Protein AF-A0A699RZD0-F1 (afdb_monomer_lite)

Foldseek 3Di:
DDDDDDDDDDPPPPPDDPPPCDLVNVLVQLVVLVQAADADDPDPVVVVVNVVSLVVSCVVSVPDPVCSVVNNLVRYDHPRVVVVVVVVVD

Organism: Tanacetum cinerariifolium (NCBI:txid118510)

Structure (mmCIF, N/CA/C/O backbone):
data_AF-A0A699RZD0-F1
#
_entry.id   AF-A0A699RZD0-F1
#
loop_
_atom_site.group_PDB
_atom_site.id
_atom_site.type_symbol
_atom_site.label_atom_id
_atom_site.label_alt_id
_atom_site.label_comp_id
_atom_site.label_asym_id
_atom_site.label_entity_id
_atom_site.label_seq_id
_atom_site.pdbx_PDB_ins_code
_atom_site.Cartn_x
_atom_site.Cartn_y
_atom_site.Cartn_z
_atom_site.occupancy
_atom_site.B_iso_or_equiv
_atom_site.auth_seq_id
_atom_site.auth_comp_id
_atom_site.auth_asym_id
_atom_site.auth_atom_id
_atom_site.pdbx_PDB_model_num
ATOM 1 N N . ILE A 1 1 ? -56.794 27.977 22.606 1.00 42.12 1 ILE A N 1
ATOM 2 C CA . ILE A 1 1 ? -56.404 27.340 23.887 1.00 42.12 1 ILE A CA 1
ATOM 3 C C . ILE A 1 1 ? -55.665 26.080 23.453 1.00 42.12 1 ILE A C 1
ATOM 5 O O . ILE A 1 1 ? -56.299 25.261 22.807 1.00 42.12 1 ILE A O 1
ATOM 9 N N . ARG A 1 2 ? -54.328 26.136 23.309 1.00 52.44 2 ARG A N 1
ATOM 10 C CA . ARG A 1 2 ? -53.312 25.792 24.339 1.00 52.44 2 ARG A CA 1
ATOM 11 C C . ARG A 1 2 ? -53.608 24.378 24.879 1.00 52.44 2 ARG A C 1
ATOM 13 O O . ARG A 1 2 ? -54.754 24.080 25.161 1.00 52.44 2 ARG A O 1
ATOM 20 N N . GLU A 1 3 ? -52.654 23.462 24.945 1.00 48.12 3 GL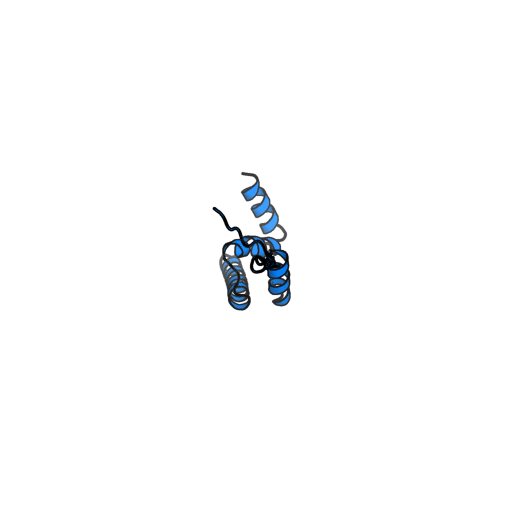U A N 1
ATOM 21 C CA . GLU A 1 3 ? -51.450 23.620 25.757 1.00 48.12 3 GLU A CA 1
ATOM 22 C C . GLU A 1 3 ? -50.236 22.882 25.179 1.00 48.12 3 GLU A C 1
ATOM 24 O O . GLU A 1 3 ? -50.308 21.728 24.762 1.00 48.12 3 GLU A O 1
ATOM 29 N N . GLU A 1 4 ? -49.114 23.599 25.191 1.00 51.47 4 GLU A N 1
ATOM 30 C CA . GLU A 1 4 ? -47.774 23.038 25.255 1.00 51.47 4 GLU A CA 1
ATOM 31 C C . GLU A 1 4 ? -47.595 22.351 26.613 1.00 51.47 4 GLU A C 1
ATOM 33 O O . GLU A 1 4 ? -47.876 22.957 27.647 1.00 51.47 4 GLU A O 1
ATOM 38 N N . PHE A 1 5 ? -47.062 21.131 26.612 1.00 44.50 5 PHE A N 1
ATOM 39 C CA . PHE A 1 5 ? -46.354 20.591 27.767 1.00 44.50 5 PHE A CA 1
ATOM 40 C C . PHE A 1 5 ? -44.885 20.465 27.395 1.00 44.50 5 PHE A C 1
ATOM 42 O O . PHE A 1 5 ? -44.432 19.491 26.796 1.00 44.50 5 PHE A O 1
ATOM 49 N N . ASP A 1 6 ? -44.164 21.520 27.741 1.00 52.97 6 ASP A N 1
ATOM 50 C CA . ASP A 1 6 ? -42.721 21.543 27.840 1.00 52.97 6 ASP A CA 1
ATOM 51 C C . ASP A 1 6 ? -42.343 20.825 29.145 1.00 52.97 6 ASP A C 1
ATOM 53 O O . ASP A 1 6 ? -42.672 21.283 30.240 1.00 52.97 6 ASP A O 1
ATOM 57 N N . THR A 1 7 ? -41.733 19.643 29.058 1.00 49.72 7 THR A N 1
ATOM 58 C CA . THR A 1 7 ? -40.888 19.095 30.131 1.00 49.72 7 THR A CA 1
ATOM 59 C C . THR A 1 7 ? -39.993 17.986 29.587 1.00 49.72 7 THR A C 1
ATOM 61 O O . THR A 1 7 ? -40.361 16.822 29.488 1.00 49.72 7 THR A O 1
ATOM 64 N N . GLY A 1 8 ? -38.765 18.389 29.263 1.00 50.91 8 GLY A N 1
ATOM 65 C CA . GLY A 1 8 ? -37.561 17.698 29.710 1.00 50.91 8 GLY A CA 1
ATOM 66 C C . GLY A 1 8 ? -37.365 16.255 29.261 1.00 50.91 8 GLY A C 1
ATOM 67 O O . GLY A 1 8 ? -37.695 15.325 29.985 1.00 50.91 8 GLY A O 1
ATOM 68 N N . SER A 1 9 ? -36.622 16.079 28.171 1.00 48.50 9 SER A N 1
ATOM 69 C CA . SER A 1 9 ? -35.505 15.126 28.132 1.00 48.50 9 SER A CA 1
ATOM 70 C C . SER A 1 9 ? -34.681 15.369 26.881 1.00 48.50 9 SER A C 1
ATOM 72 O O . SER A 1 9 ? -35.023 14.931 25.789 1.00 48.50 9 SER A O 1
ATOM 74 N N . ARG A 1 10 ? -33.565 16.085 27.044 1.00 50.97 10 ARG A N 1
ATOM 75 C CA . ARG A 1 10 ? -32.492 16.105 26.052 1.00 50.97 10 ARG A CA 1
ATOM 76 C C . ARG A 1 10 ? -31.996 14.663 25.935 1.00 50.97 10 ARG A C 1
ATOM 78 O O . ARG A 1 10 ? -31.430 14.174 26.916 1.00 50.97 10 ARG A O 1
ATOM 85 N N . PRO A 1 11 ? -32.107 13.978 24.786 1.00 52.31 11 PRO A N 1
ATOM 86 C CA . PRO A 1 11 ? -31.208 12.877 24.559 1.00 52.31 11 PRO A CA 1
ATOM 87 C C . PRO A 1 11 ? -29.847 13.549 24.396 1.00 52.31 11 PRO A C 1
ATOM 89 O O . PRO A 1 11 ? -29.539 14.136 23.359 1.00 52.31 11 PRO A O 1
ATOM 92 N N . SER A 1 12 ? -29.006 13.462 25.425 1.00 58.38 12 SER A N 1
ATOM 93 C CA . SER A 1 12 ? -27.565 13.339 25.206 1.00 58.38 12 SER A CA 1
ATOM 94 C C . SER A 1 12 ? -27.329 12.022 24.460 1.00 58.38 12 SER A C 1
ATOM 96 O O . SER A 1 12 ? -26.741 11.079 24.976 1.00 58.38 12 SER A O 1
ATOM 98 N N . GLY A 1 13 ? -27.855 11.928 23.242 1.00 44.19 13 GLY A N 1
ATOM 99 C CA . GLY A 1 13 ? -27.467 10.936 22.271 1.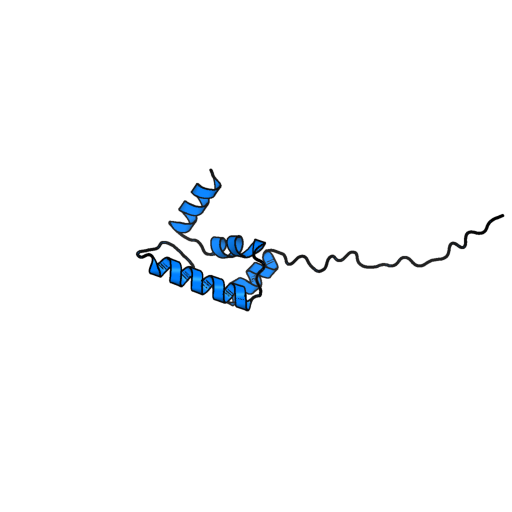00 44.19 13 GLY A CA 1
ATOM 100 C C . GLY A 1 13 ? -26.204 11.488 21.665 1.00 44.19 13 GLY A C 1
ATOM 101 O O . GLY A 1 13 ? -26.268 12.334 20.779 1.00 44.19 13 GLY A O 1
ATOM 102 N N . SER A 1 14 ? -25.072 11.093 22.244 1.00 51.50 14 SER A N 1
ATOM 103 C CA . SER A 1 14 ? -23.752 11.217 21.643 1.00 51.50 14 SER A CA 1
ATOM 104 C C . SER A 1 14 ? -23.885 11.125 20.123 1.00 51.50 14 SER A C 1
ATOM 106 O O . SER A 1 14 ? -24.188 10.057 19.593 1.00 51.50 14 SER A O 1
ATOM 108 N N . GLY A 1 15 ? -23.680 12.251 19.432 1.00 38.50 15 GLY A N 1
ATOM 109 C CA . GLY A 1 15 ? -23.522 12.327 17.979 1.00 38.50 15 GLY A CA 1
ATOM 110 C C . GLY A 1 15 ? -22.211 11.673 17.543 1.00 38.50 15 GLY A C 1
ATOM 111 O O . GLY A 1 15 ? -21.455 12.231 16.751 1.00 38.50 15 GLY A O 1
ATOM 112 N N . GLY A 1 16 ? -21.899 10.515 18.118 1.00 39.84 16 GLY A N 1
ATOM 113 C CA . GLY A 1 16 ? -20.859 9.642 17.649 1.00 39.84 16 GLY A CA 1
ATOM 114 C C . GLY A 1 16 ? -21.367 9.025 16.365 1.00 39.84 16 GLY A C 1
ATOM 115 O O . GLY A 1 16 ? -22.115 8.052 16.391 1.00 39.84 16 GLY A O 1
ATOM 116 N N . ASN A 1 17 ? -20.912 9.561 15.235 1.00 50.50 17 ASN A N 1
ATOM 117 C CA . ASN A 1 17 ? -20.668 8.691 14.095 1.00 50.50 17 ASN A CA 1
ATOM 118 C C . ASN A 1 17 ? -20.029 7.388 14.629 1.00 50.50 17 ASN A C 1
ATOM 120 O O . ASN A 1 17 ? -19.147 7.489 15.498 1.00 50.50 17 ASN A O 1
ATOM 124 N N . PRO A 1 18 ? -20.410 6.185 14.142 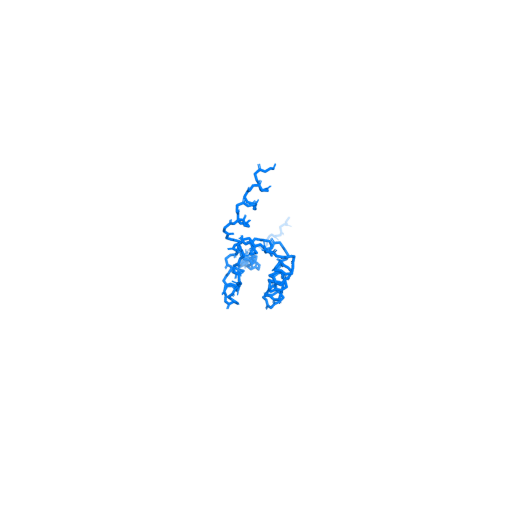1.00 50.75 18 PRO A N 1
ATOM 125 C CA . PRO A 1 18 ? -19.550 5.017 14.342 1.00 50.75 18 PRO A CA 1
ATOM 126 C C . PRO A 1 18 ? -18.146 5.472 13.943 1.00 50.75 18 PRO A C 1
ATOM 128 O O . PRO A 1 18 ? -18.058 6.193 12.947 1.00 50.75 18 PRO A O 1
ATOM 131 N N . PRO A 1 19 ? -17.089 5.220 14.739 1.00 55.44 19 PRO A N 1
ATOM 132 C CA . PRO A 1 19 ? -15.811 5.877 14.518 1.00 55.44 19 PRO A CA 1
ATOM 133 C C . PRO A 1 19 ? -15.403 5.594 13.080 1.00 55.44 19 PRO A C 1
ATOM 135 O O . PRO A 1 19 ? -15.043 4.458 12.778 1.00 55.44 19 PRO A O 1
ATOM 138 N N . LEU A 1 20 ? -15.540 6.606 12.208 1.00 56.59 20 LEU A N 1
ATOM 139 C CA . LEU A 1 20 ? -15.140 6.545 10.809 1.00 56.59 20 LEU A CA 1
ATOM 140 C C . LEU A 1 20 ? -13.726 6.015 10.881 1.00 56.59 20 LEU A C 1
ATOM 142 O O . LEU A 1 20 ? -12.884 6.679 11.493 1.00 56.59 20 LEU A O 1
ATOM 146 N N . VAL A 1 21 ? -13.503 4.776 10.438 1.00 65.62 21 VAL A N 1
ATOM 147 C CA . VAL A 1 21 ? -12.246 4.098 10.729 1.00 65.62 21 VAL A CA 1
ATOM 148 C C . VAL A 1 21 ? -11.156 4.956 10.111 1.00 65.62 21 VAL A C 1
ATOM 150 O O . VAL A 1 21 ? -11.045 5.093 8.896 1.00 65.62 21 VAL A O 1
ATOM 153 N N . THR A 1 22 ? -10.412 5.652 10.969 1.00 85.31 22 THR A N 1
ATOM 154 C CA . THR A 1 22 ? -9.485 6.667 10.492 1.00 85.31 22 THR A CA 1
ATOM 155 C C . THR A 1 22 ? -8.278 5.973 9.883 1.00 85.31 22 THR A C 1
ATOM 157 O O . THR A 1 22 ? -7.921 4.852 10.259 1.00 85.31 22 THR A O 1
ATOM 160 N N . ILE A 1 23 ? -7.583 6.669 8.983 1.00 88.25 23 ILE A N 1
ATOM 161 C CA . ILE A 1 23 ? -6.325 6.182 8.403 1.00 88.25 23 ILE A CA 1
ATOM 162 C C . ILE A 1 23 ? -5.323 5.726 9.480 1.00 88.25 23 ILE A C 1
ATOM 164 O O . ILE A 1 23 ? -4.584 4.773 9.265 1.00 88.25 23 ILE A O 1
ATOM 168 N N . HIS A 1 24 ? -5.334 6.347 10.666 1.00 89.81 24 HIS A N 1
ATOM 169 C CA . HIS A 1 24 ? -4.487 5.956 11.792 1.00 89.81 24 HIS A CA 1
ATOM 170 C C . HIS A 1 24 ? -4.842 4.567 12.349 1.00 89.81 24 HIS A C 1
ATOM 172 O O . HIS A 1 24 ? -3.949 3.762 12.624 1.00 89.81 24 HIS A O 1
ATOM 178 N N . THR A 1 25 ? -6.133 4.248 12.483 1.00 92.62 25 THR A N 1
ATOM 179 C CA . THR A 1 25 ? -6.584 2.914 12.912 1.00 92.62 25 THR A CA 1
ATOM 180 C C . THR A 1 25 ? -6.188 1.852 11.892 1.00 92.62 25 THR A C 1
ATOM 182 O O . THR A 1 25 ? -5.645 0.810 12.277 1.00 92.62 25 THR A O 1
ATOM 185 N N . TRP A 1 26 ? -6.384 2.138 10.603 1.00 94.38 26 TRP A N 1
ATOM 186 C CA . TRP A 1 26 ? -5.959 1.259 9.515 1.00 94.38 26 TRP A CA 1
ATOM 187 C C . TRP A 1 26 ? -4.450 1.028 9.522 1.00 94.38 26 TRP A C 1
ATOM 189 O O . TRP A 1 26 ? -4.004 -0.117 9.554 1.00 94.38 26 TRP A O 1
ATOM 199 N N . LEU A 1 27 ? -3.659 2.098 9.615 1.00 94.75 27 LEU A N 1
ATOM 200 C CA . LEU A 1 27 ? -2.201 2.026 9.667 1.00 94.75 27 LEU A CA 1
ATOM 201 C C . LEU A 1 27 ? -1.706 1.197 10.861 1.00 94.75 27 LEU A C 1
ATOM 203 O O . LEU A 1 27 ? -0.794 0.384 10.716 1.00 94.75 27 LEU A O 1
ATOM 207 N N . LYS A 1 28 ? -2.330 1.344 12.038 1.00 95.25 28 LYS A N 1
ATOM 208 C CA . LYS A 1 28 ? -1.990 0.550 13.228 1.00 95.25 28 LYS A CA 1
ATOM 209 C C . LYS A 1 28 ? -2.243 -0.944 13.013 1.00 95.25 28 LYS A C 1
ATOM 211 O O . LYS A 1 28 ? -1.419 -1.757 13.429 1.00 95.25 28 LYS A O 1
ATOM 216 N N . ARG A 1 29 ? -3.369 -1.322 12.397 1.00 95.81 29 ARG A N 1
ATOM 217 C CA . ARG A 1 29 ? -3.689 -2.729 12.085 1.00 95.81 29 ARG A CA 1
ATOM 218 C C . ARG A 1 29 ? -2.761 -3.285 11.008 1.00 95.81 29 ARG A C 1
ATOM 220 O O . ARG A 1 29 ? -2.201 -4.360 11.194 1.00 95.81 29 ARG A O 1
ATOM 227 N N . PHE A 1 30 ? -2.541 -2.516 9.950 1.00 96.62 30 PHE A N 1
ATOM 228 C CA . PHE A 1 30 ? -1.656 -2.854 8.842 1.00 96.62 30 PHE A CA 1
ATOM 229 C C . PHE A 1 30 ? -0.218 -3.103 9.320 1.00 96.62 30 PHE A C 1
ATOM 231 O O . PHE A 1 30 ? 0.336 -4.171 9.079 1.00 96.62 30 PHE A O 1
ATOM 238 N N . ASN A 1 31 ? 0.358 -2.196 10.116 1.00 96.12 31 ASN A N 1
ATOM 239 C CA . ASN A 1 31 ? 1.727 -2.339 10.624 1.00 96.12 31 ASN A CA 1
ATOM 240 C C . ASN A 1 31 ? 1.923 -3.550 11.550 1.00 96.12 31 ASN A C 1
ATOM 242 O O . ASN A 1 31 ? 3.019 -4.111 11.586 1.00 96.12 31 ASN A O 1
ATOM 246 N N . LYS A 1 32 ? 0.879 -4.006 12.260 1.00 97.56 32 LYS A N 1
ATOM 247 C CA . LYS A 1 32 ? 0.951 -5.245 13.058 1.00 97.56 32 LYS A CA 1
ATOM 248 C C . LYS A 1 32 ? 1.210 -6.485 12.200 1.00 97.56 32 LYS A C 1
ATOM 250 O O . LYS A 1 32 ? 1.835 -7.418 12.695 1.00 97.56 32 LYS A O 1
ATOM 255 N N . GLN A 1 33 ? 0.792 -6.478 10.933 1.00 97.88 33 GLN A N 1
ATOM 256 C CA . GLN A 1 33 ? 1.035 -7.572 9.987 1.00 97.88 33 GLN A CA 1
ATOM 257 C C . GLN A 1 33 ? 2.443 -7.536 9.368 1.00 97.88 33 GLN A C 1
ATOM 259 O O . GLN A 1 33 ? 2.801 -8.438 8.617 1.00 97.88 33 GLN A O 1
ATOM 264 N N . LYS A 1 34 ? 3.261 -6.523 9.705 1.00 96.62 34 LYS A N 1
ATOM 265 C CA . LYS A 1 34 ? 4.639 -6.337 9.212 1.00 96.62 34 LYS A CA 1
ATOM 266 C C . LYS A 1 34 ? 4.728 -6.380 7.674 1.00 96.62 34 LYS A C 1
ATOM 268 O O . LYS A 1 34 ? 5.435 -7.221 7.117 1.00 96.62 34 LYS A O 1
ATOM 273 N N . PRO A 1 35 ? 4.025 -5.468 6.986 1.00 97.62 35 PRO A N 1
ATOM 274 C CA . PRO A 1 35 ? 3.957 -5.437 5.530 1.00 97.62 35 PRO A CA 1
ATOM 275 C C . PRO A 1 35 ? 5.340 -5.195 4.912 1.00 97.62 35 PRO A C 1
ATOM 277 O O . PRO A 1 35 ? 6.123 -4.373 5.402 1.00 97.62 35 PRO A O 1
ATOM 280 N N . ARG A 1 36 ? 5.643 -5.889 3.811 1.00 97.56 36 ARG A N 1
ATOM 281 C CA . ARG A 1 36 ? 6.922 -5.749 3.093 1.00 97.56 36 ARG A CA 1
ATOM 282 C C . ARG A 1 36 ? 7.022 -4.407 2.368 1.00 97.56 36 ARG A C 1
ATOM 284 O O . ARG A 1 36 ? 6.106 -4.011 1.655 1.00 97.56 36 ARG A O 1
ATOM 291 N N . SER A 1 37 ? 8.156 -3.726 2.502 1.00 97.81 37 SER A N 1
ATOM 292 C CA . SER A 1 37 ? 8.453 -2.553 1.672 1.00 97.81 37 SER A CA 1
ATOM 293 C C . SER A 1 37 ? 8.730 -2.948 0.217 1.00 97.81 37 SER A C 1
ATOM 295 O O . SER A 1 37 ? 9.227 -4.046 -0.041 1.00 97.81 37 SER A O 1
ATOM 297 N N . PHE A 1 38 ? 8.458 -2.039 -0.718 1.00 97.94 38 PHE A N 1
ATOM 298 C CA . PHE A 1 38 ? 8.731 -2.216 -2.144 1.00 97.94 38 PHE A CA 1
ATOM 299 C C . PHE A 1 38 ? 9.571 -1.066 -2.681 1.00 97.94 38 PHE A C 1
ATOM 301 O O . PHE A 1 38 ? 9.161 0.091 -2.621 1.00 97.94 38 PHE A O 1
ATOM 308 N N . LYS A 1 39 ? 10.765 -1.398 -3.180 1.00 97.25 39 LYS A N 1
ATOM 309 C CA . LYS A 1 39 ? 11.737 -0.422 -3.694 1.00 97.25 39 LYS A CA 1
ATOM 310 C C . LYS A 1 39 ? 11.725 -0.336 -5.213 1.00 97.25 39 LYS A C 1
ATOM 312 O O . LYS A 1 39 ? 11.719 0.757 -5.762 1.00 97.25 39 LYS A O 1
ATOM 317 N N . LYS A 1 40 ? 11.765 -1.498 -5.865 1.00 95.75 40 LYS A N 1
ATOM 318 C CA . LYS A 1 40 ? 11.799 -1.683 -7.318 1.00 95.75 40 LYS A CA 1
ATOM 319 C C . LYS A 1 40 ? 11.474 -3.138 -7.653 1.00 95.75 40 LYS A C 1
ATOM 321 O O . LYS A 1 40 ? 11.647 -4.005 -6.797 1.00 95.75 40 LYS A O 1
ATOM 326 N N . ALA A 1 41 ? 11.078 -3.392 -8.895 1.00 93.44 41 ALA A N 1
ATOM 327 C CA . ALA A 1 41 ? 10.990 -4.735 -9.462 1.00 93.44 41 ALA A CA 1
ATOM 328 C C . ALA A 1 41 ? 12.200 -5.019 -10.351 1.00 93.44 41 ALA A C 1
ATOM 330 O O . ALA A 1 41 ? 12.676 -4.121 -11.047 1.00 93.44 41 ALA A O 1
ATOM 331 N N . THR A 1 42 ? 12.671 -6.263 -10.352 1.00 93.94 42 THR A N 1
ATOM 332 C CA . THR A 1 42 ? 13.650 -6.756 -11.335 1.00 93.94 42 THR A CA 1
ATOM 333 C C . THR A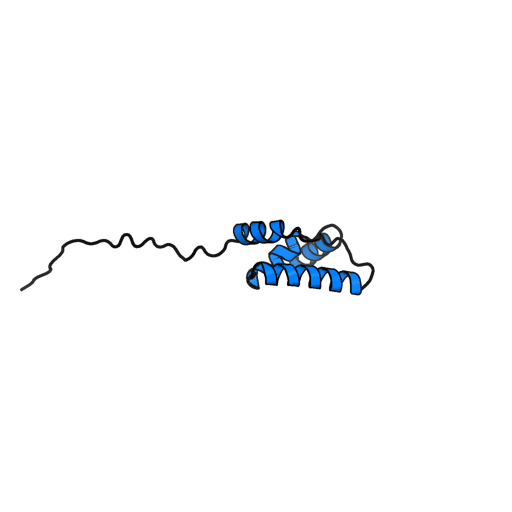 1 42 ? 12.998 -7.643 -12.388 1.00 93.94 42 THR A C 1
ATOM 335 O O . THR A 1 42 ? 13.449 -7.673 -13.530 1.00 93.94 42 THR A O 1
ATOM 338 N N . ALA A 1 43 ? 11.893 -8.292 -12.026 1.00 96.25 43 ALA A N 1
ATOM 339 C CA . ALA A 1 43 ? 11.026 -9.049 -12.911 1.00 96.25 43 ALA A CA 1
ATOM 340 C C . ALA A 1 43 ? 9.545 -8.797 -12.558 1.00 96.25 43 ALA A C 1
ATOM 342 O O . 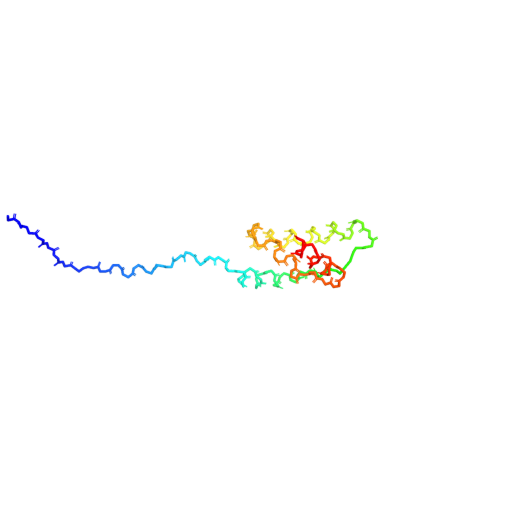ALA A 1 43 ? 9.245 -8.420 -11.422 1.00 96.25 43 ALA A O 1
ATOM 343 N N . PRO A 1 44 ? 8.598 -9.038 -13.484 1.00 96.00 44 PRO A N 1
ATOM 344 C CA . PRO A 1 44 ? 7.163 -8.882 -13.214 1.00 96.00 44 PRO A CA 1
ATOM 345 C C . PRO A 1 44 ? 6.678 -9.661 -11.981 1.00 96.00 44 PRO A C 1
ATOM 347 O O . PRO A 1 44 ? 5.909 -9.136 -11.179 1.00 96.00 44 PRO A O 1
ATOM 350 N N . VAL A 1 45 ? 7.222 -10.864 -11.765 1.00 96.44 45 VAL A N 1
ATOM 351 C CA . VAL A 1 45 ? 6.885 -11.728 -10.621 1.00 96.44 45 VAL A CA 1
ATOM 352 C C . VAL A 1 45 ? 7.190 -11.081 -9.261 1.00 96.44 45 VAL A C 1
ATOM 354 O O . VAL A 1 45 ? 6.522 -11.375 -8.272 1.00 96.44 45 VAL A O 1
ATOM 357 N N . ASP A 1 46 ? 8.153 -10.154 -9.184 1.00 95.31 46 ASP A N 1
ATOM 358 C CA . ASP A 1 46 ? 8.448 -9.420 -7.945 1.00 95.31 46 ASP A CA 1
ATOM 359 C C . ASP A 1 46 ? 7.275 -8.513 -7.549 1.00 95.31 46 ASP A C 1
ATOM 361 O O . ASP A 1 46 ? 6.931 -8.407 -6.368 1.00 95.31 46 ASP A O 1
ATOM 365 N N . VAL A 1 47 ? 6.651 -7.873 -8.546 1.00 96.12 47 VAL A N 1
ATOM 366 C CA . VAL A 1 47 ? 5.475 -7.015 -8.359 1.00 96.12 47 VAL A CA 1
ATOM 367 C C . VAL A 1 47 ? 4.282 -7.864 -7.946 1.00 96.12 47 VAL A C 1
ATOM 369 O O . VAL A 1 47 ? 3.620 -7.540 -6.965 1.00 96.12 47 VAL A O 1
ATOM 372 N N . GLU A 1 48 ? 4.034 -8.971 -8.645 1.00 97.31 48 GLU A N 1
ATOM 373 C CA . GLU A 1 48 ? 2.917 -9.882 -8.360 1.00 97.31 48 GLU A CA 1
ATOM 374 C C . GLU A 1 48 ? 3.003 -10.471 -6.949 1.00 97.31 48 GLU A C 1
ATOM 376 O O . GLU A 1 48 ? 2.017 -10.471 -6.207 1.00 97.31 48 GLU A O 1
ATOM 381 N N . ASN A 1 49 ? 4.197 -10.907 -6.538 1.00 97.06 49 ASN A N 1
ATOM 382 C CA . ASN A 1 49 ? 4.449 -11.407 -5.189 1.00 97.06 49 ASN A CA 1
ATOM 383 C C . ASN A 1 49 ? 4.213 -10.326 -4.129 1.00 97.06 49 ASN A C 1
ATOM 385 O O . ASN A 1 49 ? 3.662 -10.607 -3.060 1.00 97.06 49 ASN A O 1
ATOM 389 N N . TRP A 1 50 ? 4.625 -9.086 -4.406 1.00 97.81 50 TRP A N 1
ATOM 390 C CA . TRP A 1 50 ? 4.406 -7.973 -3.489 1.00 97.81 50 TRP A CA 1
ATOM 391 C C . TRP A 1 50 ? 2.923 -7.593 -3.385 1.00 97.81 50 TRP A C 1
ATOM 393 O O . TRP A 1 50 ? 2.425 -7.445 -2.268 1.00 97.81 50 TRP A O 1
ATOM 403 N N . ILE A 1 51 ? 2.203 -7.512 -4.508 1.00 97.44 51 ILE A N 1
ATOM 404 C CA . ILE A 1 51 ? 0.755 -7.253 -4.534 1.00 97.44 51 ILE A CA 1
ATOM 405 C C . ILE A 1 51 ? 0.016 -8.354 -3.773 1.00 97.44 51 ILE A C 1
ATOM 407 O O . ILE A 1 51 ? -0.739 -8.054 -2.856 1.00 97.44 51 ILE A O 1
ATOM 411 N N . SER A 1 52 ? 0.304 -9.625 -4.062 1.00 98.06 52 SER A N 1
ATOM 412 C CA . SER A 1 52 ? -0.321 -10.767 -3.378 1.00 98.06 52 SER A CA 1
ATOM 413 C C . SER A 1 52 ? -0.087 -10.735 -1.864 1.00 98.06 52 SER A C 1
ATOM 415 O O . SER A 1 52 ? -0.970 -11.067 -1.073 1.00 98.06 52 SER A O 1
ATOM 417 N N . HIS A 1 53 ? 1.104 -10.305 -1.433 1.00 98.00 53 HIS A N 1
ATOM 418 C CA . HIS A 1 53 ? 1.402 -10.119 -0.016 1.00 98.00 53 HIS A CA 1
ATOM 419 C C . HIS A 1 53 ? 0.576 -8.989 0.616 1.00 98.00 53 HIS A C 1
ATOM 421 O O . HIS A 1 53 ? 0.133 -9.141 1.756 1.00 98.00 53 HIS A O 1
ATOM 427 N N . MET A 1 54 ? 0.363 -7.883 -0.100 1.00 98.00 54 MET A N 1
ATOM 428 C CA . MET A 1 54 ? -0.463 -6.769 0.371 1.00 98.00 54 MET A CA 1
ATOM 429 C C . MET A 1 54 ? -1.945 -7.131 0.428 1.00 98.00 54 MET A C 1
ATOM 431 O O . MET A 1 54 ? -2.565 -6.889 1.460 1.00 98.00 54 MET A O 1
ATOM 435 N N . GLU A 1 55 ? -2.484 -7.777 -0.608 1.00 97.50 55 GLU A N 1
ATOM 436 C CA . GLU A 1 55 ? -3.882 -8.234 -0.641 1.00 97.50 55 GLU A CA 1
ATOM 437 C C . GLU A 1 55 ? -4.180 -9.179 0.523 1.00 97.50 55 GLU A C 1
ATOM 439 O O . GLU A 1 55 ? -5.108 -8.940 1.289 1.00 97.50 55 GLU A O 1
ATOM 444 N N . LYS A 1 56 ? -3.295 -10.149 0.790 1.00 98.00 56 LYS A N 1
ATOM 445 C CA . LYS A 1 56 ? -3.434 -11.030 1.959 1.00 98.00 56 LYS A CA 1
ATOM 446 C C . LYS A 1 56 ? -3.528 -10.256 3.279 1.00 98.00 56 LYS A C 1
ATOM 448 O O . LYS A 1 56 ? -4.238 -10.671 4.193 1.00 98.00 56 LYS A O 1
ATOM 453 N N . ILE A 1 57 ? -2.776 -9.165 3.424 1.00 97.94 57 ILE A N 1
ATOM 454 C CA . ILE A 1 57 ? -2.839 -8.326 4.625 1.00 97.94 57 ILE A CA 1
ATOM 455 C C . ILE A 1 57 ? -4.157 -7.551 4.666 1.00 97.94 57 ILE A C 1
ATOM 457 O O . ILE A 1 57 ? -4.755 -7.458 5.739 1.00 97.94 57 ILE A O 1
ATOM 461 N N . PHE A 1 58 ? -4.596 -6.998 3.535 1.00 97.31 58 PHE A N 1
ATOM 462 C CA . PHE A 1 58 ? -5.855 -6.267 3.438 1.00 97.31 58 PHE A CA 1
ATOM 463 C C . PHE A 1 58 ? -7.055 -7.149 3.770 1.00 97.31 58 PHE A C 1
ATOM 465 O O . PHE A 1 58 ? -7.895 -6.710 4.553 1.00 97.31 58 PHE A O 1
ATOM 472 N N . ASP A 1 59 ? -7.065 -8.392 3.297 1.00 96.81 59 ASP A N 1
ATOM 473 C CA . ASP A 1 59 ? -8.089 -9.384 3.626 1.00 96.81 59 ASP A CA 1
ATOM 474 C C . ASP A 1 59 ? -8.118 -9.682 5.132 1.00 96.81 59 ASP A C 1
ATOM 476 O O . ASP A 1 59 ? -9.172 -9.676 5.760 1.00 96.81 59 ASP A O 1
ATOM 480 N N . VAL A 1 60 ? -6.948 -9.881 5.755 1.00 96.88 60 VAL A N 1
ATOM 481 C CA . VAL A 1 60 ? -6.846 -10.185 7.196 1.00 96.88 60 VAL A CA 1
ATOM 482 C C . VAL A 1 60 ? -7.325 -9.030 8.076 1.00 96.88 60 VAL A C 1
ATOM 484 O O . VAL A 1 60 ? -7.841 -9.271 9.169 1.00 96.88 60 VAL A O 1
ATOM 487 N N . ILE A 1 61 ? -7.115 -7.780 7.657 1.00 95.25 61 ILE A N 1
ATOM 488 C CA . ILE A 1 61 ? -7.540 -6.611 8.442 1.00 95.25 61 ILE A CA 1
ATOM 489 C C . ILE A 1 61 ? -8.929 -6.096 8.054 1.00 95.25 61 ILE A C 1
ATOM 491 O O . ILE A 1 61 ? -9.380 -5.158 8.711 1.00 95.25 61 ILE A O 1
ATOM 495 N N . ASP A 1 62 ? -9.576 -6.699 7.051 1.00 94.25 62 ASP A N 1
ATOM 496 C CA . ASP A 1 62 ? -10.836 -6.254 6.439 1.00 94.25 62 ASP A CA 1
ATOM 497 C C . ASP A 1 62 ? -10.752 -4.797 5.946 1.00 94.25 62 ASP A C 1
ATOM 499 O O . ASP A 1 62 ? -11.554 -3.936 6.299 1.00 94.25 62 ASP A O 1
ATOM 503 N N . CYS A 1 63 ? -9.677 -4.475 5.215 1.00 92.69 63 CYS A N 1
ATOM 504 C CA . CYS A 1 63 ? -9.394 -3.106 4.785 1.00 92.69 63 CYS A CA 1
ATOM 505 C C . CYS A 1 63 ? -10.361 -2.639 3.698 1.00 92.69 63 CYS A C 1
ATOM 507 O O . CYS A 1 63 ? -10.382 -3.190 2.601 1.00 92.69 63 CYS A O 1
ATOM 509 N N . GLU A 1 64 ? -11.035 -1.519 3.947 1.00 90.50 64 GLU A N 1
ATOM 510 C CA . GLU A 1 64 ? -11.821 -0.826 2.929 1.00 90.50 64 GLU A CA 1
ATOM 511 C C . GLU A 1 64 ? -10.952 -0.374 1.738 1.00 90.50 64 GLU A C 1
ATOM 513 O O . GLU A 1 64 ? -9.851 0.173 1.908 1.00 90.50 64 GLU A O 1
ATOM 518 N N . ASP A 1 65 ? -11.487 -0.529 0.524 1.00 89.38 65 ASP A N 1
ATOM 519 C CA . ASP A 1 65 ? -10.803 -0.213 -0.738 1.00 89.38 65 ASP A CA 1
ATOM 520 C C . ASP A 1 65 ? -10.300 1.235 -0.805 1.00 89.38 65 ASP A C 1
ATOM 522 O O . ASP A 1 65 ? -9.198 1.494 -1.295 1.00 89.38 65 ASP A O 1
ATOM 526 N N . ALA A 1 66 ? -11.049 2.178 -0.221 1.00 89.19 66 ALA A N 1
ATOM 527 C CA . ALA A 1 66 ? -10.679 3.593 -0.157 1.00 89.19 66 ALA A CA 1
ATOM 528 C C . ALA A 1 66 ? -9.328 3.848 0.549 1.00 89.19 66 ALA A C 1
ATOM 530 O O . ALA A 1 66 ? -8.698 4.893 0.337 1.00 89.19 66 ALA A O 1
ATOM 531 N N . PHE A 1 67 ? -8.860 2.908 1.379 1.00 91.50 67 PHE A N 1
ATOM 532 C CA . PHE A 1 67 ? -7.608 3.018 2.129 1.00 91.50 67 PHE A CA 1
ATOM 533 C C . PHE A 1 67 ? -6.485 2.115 1.607 1.00 91.50 67 PHE A C 1
ATOM 535 O O . PHE A 1 67 ? -5.319 2.436 1.865 1.00 91.50 67 PHE A O 1
ATOM 542 N N . LYS A 1 68 ? -6.784 1.057 0.838 1.00 94.25 68 LYS A N 1
ATOM 543 C CA . LYS A 1 68 ? -5.785 0.088 0.339 1.00 94.25 68 LYS A CA 1
ATOM 544 C C . LYS A 1 68 ? -4.618 0.772 -0.373 1.00 94.25 68 LYS A C 1
ATOM 546 O O . LYS A 1 68 ? -3.464 0.579 0.007 1.00 94.25 68 LYS A O 1
ATOM 551 N N . THR A 1 69 ? -4.898 1.672 -1.319 1.00 94.38 69 THR A N 1
ATOM 552 C CA . THR A 1 69 ? -3.848 2.411 -2.044 1.00 94.38 69 THR A CA 1
ATOM 553 C C . THR A 1 69 ? -2.984 3.255 -1.108 1.00 94.38 69 THR A C 1
ATOM 555 O O . THR A 1 69 ? -1.764 3.273 -1.242 1.00 94.38 69 THR A O 1
ATOM 558 N N . ARG A 1 70 ? -3.585 3.937 -0.123 1.00 94.44 70 ARG A N 1
ATOM 559 C CA . ARG A 1 70 ? -2.838 4.790 0.819 1.00 94.44 70 ARG A CA 1
ATOM 560 C C . ARG A 1 70 ? -1.898 3.962 1.700 1.00 94.44 70 ARG A C 1
ATOM 562 O O . ARG A 1 70 ? -0.771 4.385 1.948 1.00 94.44 70 ARG A O 1
ATOM 569 N N . LEU A 1 71 ? -2.341 2.784 2.139 1.00 96.06 71 LEU A N 1
ATOM 570 C CA . LEU A 1 71 ? -1.537 1.850 2.934 1.00 96.06 71 LEU A CA 1
ATOM 571 C C . LEU A 1 71 ? -0.439 1.170 2.102 1.00 96.06 71 LEU A C 1
ATOM 573 O O . LEU A 1 71 ? 0.685 1.026 2.577 1.00 96.06 71 LEU A O 1
ATOM 577 N N . ALA A 1 72 ? -0.729 0.804 0.853 1.00 96.81 72 ALA A N 1
ATOM 578 C CA . ALA A 1 72 ? 0.256 0.242 -0.068 1.00 96.81 72 ALA A CA 1
ATOM 579 C C . ALA A 1 72 ? 1.376 1.253 -0.374 1.00 96.81 72 ALA A C 1
ATOM 581 O O . ALA A 1 72 ? 2.559 0.937 -0.249 1.00 96.81 72 ALA A O 1
ATOM 582 N N . VAL A 1 73 ? 1.009 2.506 -0.671 1.00 96.06 73 VAL A N 1
ATOM 583 C CA . VAL A 1 73 ? 1.957 3.604 -0.927 1.00 96.06 73 VAL A CA 1
ATOM 584 C C . VAL A 1 73 ? 2.826 3.906 0.293 1.00 96.06 73 VAL A C 1
ATOM 586 O O . VAL A 1 73 ? 4.004 4.213 0.132 1.00 96.06 73 VAL A O 1
ATOM 589 N N . TYR A 1 74 ? 2.300 3.766 1.516 1.00 95.94 74 TYR A N 1
ATOM 590 C CA . TYR A 1 74 ? 3.101 3.889 2.744 1.00 95.94 74 TYR A CA 1
ATOM 591 C C . TYR A 1 74 ? 4.287 2.903 2.785 1.00 95.94 74 TYR A C 1
ATOM 593 O O . TYR A 1 74 ? 5.271 3.141 3.486 1.00 95.94 74 TYR A O 1
ATOM 601 N N . LYS A 1 75 ? 4.222 1.803 2.024 1.00 97.88 75 LYS A N 1
ATOM 602 C CA . LYS A 1 75 ? 5.288 0.799 1.908 1.00 97.88 75 LYS A CA 1
ATOM 603 C C . LYS A 1 75 ? 6.167 0.952 0.674 1.00 97.88 75 LYS A C 1
ATOM 605 O O . LYS A 1 75 ? 7.111 0.176 0.529 1.00 97.88 75 LYS A O 1
ATOM 610 N N . PHE A 1 76 ? 5.916 1.945 -0.171 1.00 97.94 76 PHE A N 1
ATOM 611 C CA . PHE A 1 76 ? 6.847 2.299 -1.233 1.00 97.94 76 PHE A CA 1
ATOM 612 C C . PHE A 1 76 ? 8.092 2.984 -0.675 1.00 97.94 76 PHE A C 1
ATOM 614 O O . PHE A 1 76 ? 8.034 3.862 0.183 1.00 97.94 76 PHE A O 1
ATOM 621 N N . GLU A 1 77 ? 9.233 2.597 -1.222 1.00 97.69 77 GLU A N 1
ATOM 622 C CA . GLU A 1 77 ? 10.552 3.155 -0.950 1.00 97.69 77 GLU A CA 1
ATOM 623 C C . GLU A 1 77 ? 11.295 3.331 -2.287 1.00 97.69 77 GLU A C 1
ATOM 625 O O . GLU A 1 77 ? 10.842 2.833 -3.316 1.00 97.69 77 GLU A O 1
ATOM 630 N N . GLY A 1 78 ? 12.435 4.029 -2.295 1.00 96.69 78 GLY A N 1
ATOM 631 C CA . GLY A 1 78 ? 13.308 4.128 -3.476 1.00 96.69 78 GLY A CA 1
ATOM 632 C C . GLY A 1 78 ? 12.585 4.538 -4.768 1.00 96.69 78 GLY A C 1
ATOM 633 O O . GLY A 1 78 ? 11.812 5.500 -4.775 1.00 96.69 78 GLY A O 1
ATOM 634 N N . ASP A 1 79 ? 12.838 3.787 -5.842 1.00 96.06 79 ASP A N 1
ATOM 635 C CA . ASP A 1 79 ? 12.336 4.059 -7.194 1.00 96.06 79 ASP A CA 1
ATOM 636 C C . ASP A 1 79 ? 10.803 4.036 -7.257 1.00 96.06 79 ASP A C 1
ATOM 638 O O . ASP A 1 79 ? 10.194 4.904 -7.881 1.00 96.06 79 ASP A O 1
ATOM 642 N N . ALA A 1 80 ? 10.162 3.100 -6.550 1.00 96.75 80 ALA A N 1
ATOM 643 C CA . ALA A 1 80 ? 8.705 3.003 -6.487 1.00 96.75 80 ALA A CA 1
ATOM 644 C C . ALA A 1 80 ? 8.071 4.260 -5.870 1.00 96.75 80 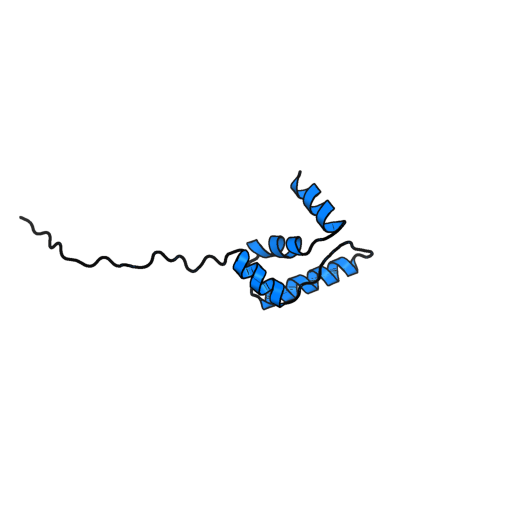ALA A C 1
ATOM 646 O O . ALA A 1 80 ? 7.078 4.785 -6.380 1.00 96.75 80 ALA A O 1
ATOM 647 N N . LEU A 1 81 ? 8.669 4.788 -4.796 1.00 96.50 81 LEU A N 1
ATOM 648 C CA . LEU A 1 81 ? 8.190 6.021 -4.170 1.00 96.50 81 LEU A CA 1
ATOM 649 C C . LEU A 1 81 ? 8.426 7.243 -5.069 1.00 96.50 81 LEU A C 1
ATOM 651 O O . LEU A 1 81 ? 7.574 8.132 -5.123 1.00 96.50 81 LEU A O 1
ATOM 655 N N . ALA A 1 82 ? 9.565 7.301 -5.765 1.00 96.56 82 ALA A N 1
ATOM 656 C CA . ALA A 1 82 ? 9.862 8.371 -6.715 1.00 96.56 82 ALA A CA 1
ATOM 657 C C . ALA A 1 82 ? 8.856 8.383 -7.878 1.00 96.56 82 ALA A C 1
ATOM 659 O O . ALA A 1 82 ? 8.288 9.432 -8.186 1.00 96.56 82 ALA A O 1
ATOM 660 N N . TRP A 1 83 ? 8.566 7.212 -8.449 1.00 95.19 83 TRP A N 1
ATOM 661 C CA . TRP A 1 83 ? 7.554 7.041 -9.490 1.00 95.19 83 TRP A CA 1
ATOM 662 C C . TRP A 1 83 ? 6.161 7.484 -9.022 1.00 95.19 83 TRP A C 1
ATOM 664 O O . TRP A 1 83 ? 5.507 8.263 -9.712 1.00 95.19 83 TRP A O 1
ATOM 674 N N . TRP A 1 84 ? 5.725 7.070 -7.824 1.00 95.25 84 TRP A N 1
ATOM 675 C CA . TRP A 1 84 ? 4.411 7.462 -7.299 1.00 95.25 84 TRP A CA 1
ATOM 676 C C . TRP A 1 84 ? 4.279 8.981 -7.123 1.00 95.25 84 TRP A C 1
ATOM 678 O O . TRP A 1 84 ? 3.240 9.560 -7.439 1.00 95.25 84 TRP A O 1
ATOM 688 N N . LYS A 1 85 ? 5.341 9.647 -6.651 1.00 94.94 85 LYS A N 1
ATOM 689 C CA . LYS A 1 85 ? 5.373 11.113 -6.534 1.00 94.94 85 LYS A CA 1
ATOM 690 C C . LYS A 1 85 ? 5.251 11.792 -7.898 1.00 94.94 85 LYS A C 1
ATOM 692 O O . LYS A 1 85 ? 4.472 12.732 -8.012 1.00 94.94 85 LYS A O 1
ATOM 697 N N . ALA A 1 86 ? 5.964 11.293 -8.910 1.00 95.81 86 ALA A N 1
ATOM 698 C CA . ALA A 1 86 ? 5.880 11.811 -10.274 1.00 95.81 86 ALA A CA 1
ATOM 699 C C . ALA A 1 86 ? 4.475 11.621 -10.871 1.00 95.81 86 ALA A C 1
ATOM 701 O O . ALA A 1 86 ? 3.910 12.561 -11.419 1.00 95.81 86 ALA A O 1
ATOM 702 N N . TYR A 1 87 ? 3.867 10.446 -10.684 1.00 93.44 87 TYR A N 1
ATOM 703 C CA . TYR A 1 87 ? 2.495 10.165 -11.118 1.00 93.44 87 TYR A CA 1
ATOM 704 C C . TYR A 1 87 ? 1.467 11.116 -10.485 1.00 93.44 87 TYR A C 1
ATOM 706 O O . TYR A 1 87 ? 0.543 11.559 -11.153 1.00 93.44 87 TYR A O 1
ATOM 714 N N . LYS A 1 88 ? 1.630 11.457 -9.200 1.00 90.94 88 LYS A N 1
ATOM 715 C CA . LYS A 1 88 ? 0.731 12.374 -8.478 1.00 90.94 88 LYS A CA 1
ATOM 716 C C . LYS A 1 88 ? 0.936 13.855 -8.803 1.00 90.94 88 LYS A C 1
ATOM 718 O O . LYS A 1 88 ? 0.072 14.645 -8.432 1.00 90.94 88 LYS A O 1
ATOM 723 N N . SER A 1 89 ? 2.070 14.222 -9.398 1.00 84.56 89 SER A N 1
ATOM 724 C CA . SER A 1 89 ? 2.368 15.600 -9.816 1.00 84.56 89 SER A CA 1
ATOM 725 C C . SER A 1 89 ? 1.850 15.955 -11.213 1.00 84.56 89 SER A C 1
ATOM 727 O O . SER A 1 89 ? 2.009 17.099 -11.629 1.00 84.56 89 SER A O 1
ATOM 729 N N . VAL A 1 90 ? 1.263 14.983 -11.915 1.00 64.44 90 VAL A N 1
ATOM 730 C CA . VAL A 1 90 ? 0.551 15.149 -13.191 1.00 64.44 90 VAL A CA 1
ATOM 731 C C . VAL A 1 90 ? -0.931 15.362 -12.909 1.00 64.44 90 VAL A C 1
ATOM 733 O O . VAL A 1 90 ? -1.521 16.237 -13.577 1.00 64.44 90 VAL A O 1
#

Sequence (90 aa):
IREEFDTGSRPSGSGGNPPLVTIHTWLKRFNKQKPRSFKKATAPVDVENWISHMEKIFDVIDCEDAFKTRLAVYKFEGDALAWWKAYKSV

Secondary structure (DSSP, 8-state):
-----------------S----HHHHHHHHHHT-PPPB---SSHHHHHHHHHHHHHHHHHHT--HHHHHHHHHTTB-HHHHHHHHHHHT-

pLDDT: mean 84.41, std 19.52, range [38.5, 98.06]

Radius of gyration: 22.63 Å; chains: 1; bounding box: 70×39×43 Å